Protein AF-A0AAU8FVS3-F1 (afdb_monomer_lite)

Sequence (166 aa):
MSARTSEPTTPQRTRTSARFAAASLLALAMMLPMCASANAAEVQQLIADAQVQTETIGDDLDRVHAQLPALHPVLRNDVLDAVESVQAATDEARSALDRATDGDEAADGRAAVALADAQVALDAASAQLRHVTDLAHDAGEGVAVALERLQAHIDVLRGETSRAGV

pLDDT: mean 84.64, std 19.15, range [33.22, 98.56]

Secondary structure (DSSP, 8-state):
----PPP-----------------HHHHHHHGGGTTSTTHHHHHHHHHHHHHHHHHHHHHHHHHHHHGGGS-HHHHHHHHHHHHHHHHHHHHHHHHHHHHHSHHHHHTTHHHHHHHHHHHHHHHHHHHHHHHHHHHHHTT-TTHHHHHHHHHHHHHHTTGGGSS--

Foldseek 3Di:
DDDDDDDPDDPDPPPPPPPPLQQALLNLLVCLLVCVDPCVVVSLVSLVVLLVLLVVLVVLLVVLVVQLVVDDPVLSVLSVVLSVLQNVLSVLCNVLSVLSPVPVSSNVSVSSVSSVVSLVSLVVSLVSLVVSLVVCVVVVHPSSVSSVVSSVSSCSNRSNVVVVPD

Structure (mmCIF, N/CA/C/O backbone):
data_AF-A0AAU8FVS3-F1
#
_entry.id   AF-A0AAU8FVS3-F1
#
loop_
_atom_site.group_PDB
_atom_site.id
_atom_site.type_symbol
_atom_site.label_atom_id
_atom_site.label_alt_id
_atom_site.label_comp_id
_atom_site.label_asym_id
_atom_site.label_entity_id
_atom_site.label_seq_id
_atom_site.pdbx_PDB_ins_code
_atom_site.Cartn_x
_atom_site.Cartn_y
_atom_site.Cartn_z
_atom_site.occupancy
_atom_site.B_iso_or_equiv
_atom_site.auth_seq_id
_atom_site.auth_comp_id
_atom_site.auth_asym_id
_atom_site.auth_atom_id
_atom_site.pdbx_PDB_model_num
ATOM 1 N N . MET A 1 1 ? 17.855 62.270 -22.533 1.00 43.47 1 MET A N 1
ATOM 2 C CA . MET A 1 1 ? 16.963 61.384 -23.312 1.00 43.47 1 MET A CA 1
ATOM 3 C C . MET A 1 1 ? 17.277 59.958 -22.895 1.00 43.47 1 MET A C 1
ATOM 5 O O . MET A 1 1 ? 18.396 59.517 -23.108 1.00 43.47 1 MET A O 1
ATOM 9 N N . SER A 1 2 ? 16.354 59.313 -22.183 1.00 40.66 2 SER A N 1
ATOM 10 C CA . SER A 1 2 ? 16.540 57.990 -21.576 1.00 40.66 2 SER A CA 1
ATOM 11 C C . SER A 1 2 ? 16.276 56.881 -22.593 1.00 40.66 2 SER A C 1
ATOM 13 O O . SER A 1 2 ? 15.211 56.871 -23.203 1.00 40.66 2 SER A O 1
ATOM 15 N N . ALA A 1 3 ? 17.196 55.928 -22.731 1.00 43.22 3 ALA A N 1
ATOM 16 C CA . ALA A 1 3 ? 16.927 54.650 -23.382 1.00 43.22 3 ALA A CA 1
ATOM 17 C C . ALA A 1 3 ? 16.712 53.596 -22.288 1.00 43.22 3 ALA A C 1
ATOM 19 O O . ALA A 1 3 ? 17.618 53.310 -21.510 1.00 43.22 3 ALA A O 1
ATOM 20 N N . ARG A 1 4 ? 15.482 53.079 -22.189 1.00 49.81 4 ARG A N 1
ATOM 21 C CA . ARG A 1 4 ? 15.137 51.921 -21.357 1.00 49.81 4 ARG A CA 1
ATOM 22 C C . ARG A 1 4 ? 15.557 50.665 -22.116 1.00 49.81 4 ARG A C 1
ATOM 24 O O . ARG A 1 4 ? 14.979 50.367 -23.156 1.00 49.81 4 ARG A O 1
ATOM 31 N N . THR A 1 5 ? 16.559 49.958 -21.617 1.00 54.09 5 THR A N 1
ATOM 32 C CA . THR A 1 5 ? 16.903 48.603 -22.058 1.00 54.09 5 THR A CA 1
ATOM 33 C C . THR A 1 5 ? 15.955 47.610 -21.391 1.00 54.09 5 THR A C 1
ATOM 35 O O . THR A 1 5 ? 15.851 47.574 -20.168 1.00 54.09 5 THR A O 1
ATOM 38 N N . SER A 1 6 ? 15.235 46.856 -22.217 1.00 48.81 6 SER A N 1
ATOM 39 C CA . SER A 1 6 ? 14.268 45.829 -21.834 1.00 48.81 6 SER A CA 1
ATOM 40 C C . SER A 1 6 ? 14.934 44.655 -21.111 1.00 48.81 6 SER A C 1
ATOM 42 O O . SER A 1 6 ? 15.926 44.112 -21.595 1.00 48.81 6 SER A O 1
ATOM 44 N N . GLU A 1 7 ? 14.360 44.237 -19.984 1.00 52.25 7 GLU A N 1
ATOM 45 C CA . GLU A 1 7 ? 14.660 42.952 -19.348 1.00 52.25 7 GLU A CA 1
ATOM 46 C C . GLU A 1 7 ? 14.096 41.797 -20.195 1.00 52.25 7 GLU A C 1
ATOM 48 O O . GLU A 1 7 ? 12.956 41.884 -20.664 1.00 52.25 7 GLU A O 1
ATOM 53 N N . PRO A 1 8 ? 14.836 40.693 -20.390 1.00 48.91 8 PRO A N 1
ATOM 54 C CA . PRO A 1 8 ? 14.258 39.469 -20.917 1.00 48.91 8 PRO A CA 1
ATOM 55 C C . PRO A 1 8 ? 13.472 38.766 -19.803 1.00 48.91 8 PRO A C 1
ATOM 57 O O . PRO A 1 8 ? 14.042 38.172 -18.891 1.00 48.91 8 PRO A O 1
ATOM 60 N N . THR A 1 9 ? 12.142 38.820 -19.878 1.00 48.94 9 THR A N 1
ATOM 61 C CA . THR A 1 9 ? 11.262 37.967 -19.073 1.00 48.94 9 THR A CA 1
ATOM 62 C C . THR A 1 9 ? 11.439 36.518 -19.526 1.00 48.94 9 THR A C 1
ATOM 64 O O . THR A 1 9 ? 10.894 36.096 -20.545 1.00 48.94 9 THR A O 1
ATOM 67 N N . THR A 1 10 ? 12.225 35.749 -18.775 1.00 53.62 10 THR A N 1
ATOM 68 C CA . THR A 1 10 ? 12.303 34.293 -18.912 1.00 53.62 10 THR A CA 1
ATOM 69 C C . THR A 1 10 ? 10.903 33.704 -18.712 1.00 53.62 10 THR A C 1
ATOM 71 O O . THR A 1 10 ? 10.282 33.984 -17.684 1.00 53.62 10 THR A O 1
ATOM 74 N N . PRO A 1 11 ? 10.374 32.891 -19.644 1.00 43.47 11 PRO A N 1
ATOM 75 C CA . PRO A 1 11 ? 9.084 32.255 -19.448 1.00 43.47 11 PRO A CA 1
ATOM 76 C C . PRO A 1 11 ? 9.187 31.276 -18.277 1.00 43.47 11 PRO A C 1
ATOM 78 O O . PRO A 1 11 ? 9.921 30.286 -18.314 1.00 43.47 11 PRO A O 1
ATOM 81 N N . GLN A 1 12 ? 8.446 31.585 -17.217 1.00 41.59 12 GLN A N 1
ATOM 82 C CA . GLN A 1 12 ? 8.228 30.715 -16.076 1.00 41.59 12 GLN A CA 1
ATOM 83 C C . GLN A 1 12 ? 7.520 29.459 -16.591 1.00 41.59 12 GLN A C 1
ATOM 85 O O . GLN A 1 12 ? 6.330 29.485 -16.897 1.00 41.59 12 GLN A O 1
ATOM 90 N N . ARG A 1 13 ? 8.276 28.364 -16.744 1.00 42.50 13 ARG A N 1
ATOM 91 C CA . ARG A 1 13 ? 7.730 27.023 -16.976 1.00 42.50 13 ARG A CA 1
ATOM 92 C C . ARG A 1 13 ? 6.821 26.706 -15.792 1.00 42.50 13 ARG A C 1
ATOM 94 O O . ARG A 1 13 ? 7.288 26.296 -14.730 1.00 42.50 13 ARG A O 1
ATOM 101 N N . THR A 1 14 ? 5.527 26.927 -15.967 1.00 40.47 14 THR A N 1
ATOM 102 C CA . THR A 1 14 ? 4.488 26.315 -15.154 1.00 40.47 14 THR A CA 1
ATOM 103 C C . THR A 1 14 ? 4.696 24.811 -15.265 1.00 40.47 14 THR A C 1
ATOM 105 O O . THR A 1 14 ? 4.423 24.199 -16.295 1.00 40.47 14 THR A O 1
ATOM 108 N N . ARG A 1 15 ? 5.276 24.212 -14.220 1.00 43.47 15 ARG A N 1
ATOM 109 C CA . ARG A 1 15 ? 5.211 22.768 -14.024 1.00 43.47 15 ARG A CA 1
ATOM 110 C C . ARG A 1 15 ? 3.739 22.469 -13.799 1.00 43.47 15 ARG A C 1
ATOM 112 O O . ARG A 1 15 ? 3.236 22.614 -12.690 1.00 43.47 15 ARG A O 1
ATOM 119 N N . THR A 1 16 ? 3.029 22.154 -14.874 1.00 38.75 16 THR A N 1
ATOM 120 C CA . THR A 1 16 ? 1.769 21.435 -14.778 1.00 38.75 16 THR A CA 1
ATOM 121 C C . THR A 1 16 ? 2.099 20.192 -13.971 1.00 38.75 16 THR A C 1
ATOM 123 O O . THR A 1 16 ? 2.835 19.336 -14.460 1.00 38.75 16 THR A O 1
ATOM 126 N N . SER A 1 17 ? 1.651 20.136 -12.716 1.00 40.09 17 SER A N 1
ATOM 127 C CA . SER A 1 17 ? 1.600 18.893 -11.958 1.00 40.09 17 SER A CA 1
ATOM 128 C C . SER A 1 17 ? 0.694 17.969 -12.754 1.00 40.09 17 SER A C 1
ATOM 130 O O . SER A 1 17 ? -0.531 18.021 -12.632 1.00 40.09 17 SER A O 1
ATOM 132 N N . ALA A 1 18 ? 1.294 17.220 -13.677 1.00 41.22 18 ALA A N 1
ATOM 133 C CA . ALA A 1 18 ? 0.633 16.132 -14.349 1.00 41.22 18 ALA A CA 1
ATOM 134 C C . ALA A 1 18 ? 0.204 15.203 -13.222 1.00 41.22 18 ALA A C 1
ATOM 136 O O . ALA A 1 18 ? 1.034 14.649 -12.505 1.00 41.22 18 ALA A O 1
ATOM 137 N N . ARG A 1 19 ? -1.107 15.131 -12.999 1.00 42.41 19 ARG A N 1
ATOM 138 C CA . ARG A 1 19 ? -1.711 14.038 -12.255 1.00 42.41 19 ARG A CA 1
ATOM 139 C C . ARG A 1 19 ? -1.423 12.800 -13.091 1.00 42.41 19 ARG A C 1
ATOM 141 O O . ARG A 1 19 ? -2.190 12.483 -13.996 1.00 42.41 19 ARG A O 1
ATOM 148 N N . PHE A 1 20 ? -0.253 12.208 -12.887 1.00 42.50 20 PHE A N 1
ATOM 149 C CA . PHE A 1 20 ? 0.050 10.909 -13.447 1.00 42.50 20 PHE A CA 1
ATOM 150 C C . PHE A 1 20 ? -1.009 9.964 -12.888 1.00 42.50 20 PHE A C 1
ATOM 152 O O . PHE A 1 20 ? -1.261 9.940 -11.682 1.00 42.50 20 PHE A O 1
ATOM 159 N N . ALA A 1 21 ? -1.715 9.274 -13.782 1.00 44.81 21 ALA A N 1
ATOM 160 C CA . ALA A 1 21 ? -2.526 8.142 -13.378 1.00 44.81 21 ALA A CA 1
ATOM 161 C C . ALA A 1 21 ? -1.578 7.195 -12.639 1.00 44.81 21 ALA A C 1
ATOM 163 O O . ALA A 1 21 ? -0.548 6.826 -13.203 1.00 44.81 21 ALA A O 1
ATOM 164 N N . ALA A 1 22 ? -1.872 6.885 -11.377 1.00 53.56 22 ALA A N 1
ATOM 165 C CA . ALA A 1 22 ? -1.046 5.972 -10.608 1.00 53.56 22 ALA A CA 1
ATOM 166 C C . ALA A 1 22 ? -0.989 4.641 -11.366 1.00 53.56 22 ALA A C 1
ATOM 168 O O . ALA A 1 22 ? -2.008 3.962 -11.521 1.00 53.56 22 ALA A O 1
ATOM 169 N N . ALA A 1 23 ? 0.174 4.320 -11.932 1.00 64.81 23 ALA A N 1
ATOM 170 C CA . ALA A 1 23 ? 0.388 3.019 -12.531 1.00 64.81 23 ALA A CA 1
ATOM 171 C C . ALA A 1 23 ? 0.444 2.020 -11.377 1.00 64.81 23 ALA A C 1
ATOM 173 O O . ALA A 1 23 ? 1.270 2.162 -10.479 1.00 64.81 23 ALA A O 1
ATOM 174 N N . SER A 1 24 ? -0.461 1.044 -11.380 1.00 83.50 24 SER A N 1
ATOM 175 C CA . SER A 1 24 ? -0.430 -0.030 -10.391 1.00 83.50 24 SER A CA 1
ATOM 176 C C . SER A 1 24 ? 0.887 -0.805 -10.475 1.00 83.50 24 SER A C 1
ATOM 178 O O . SER A 1 24 ? 1.543 -0.819 -11.525 1.00 83.50 24 SER A O 1
ATOM 180 N N . LEU A 1 25 ? 1.255 -1.521 -9.408 1.00 90.50 25 LEU A N 1
ATOM 181 C CA . LEU A 1 25 ? 2.425 -2.410 -9.440 1.00 90.50 25 LEU A CA 1
ATOM 182 C C . LEU A 1 25 ? 2.298 -3.459 -10.554 1.00 90.50 25 LEU A C 1
ATOM 184 O O . LEU A 1 25 ? 3.283 -3.800 -11.203 1.00 90.50 25 LEU A O 1
ATOM 188 N N . LEU A 1 26 ? 1.073 -3.898 -10.860 1.00 89.75 26 LEU A N 1
ATOM 189 C CA . LEU A 1 26 ? 0.809 -4.777 -11.999 1.00 89.75 26 LEU A CA 1
ATOM 190 C C . LEU A 1 26 ? 1.104 -4.107 -13.351 1.00 89.75 26 LEU A C 1
ATOM 192 O O . LEU A 1 26 ? 1.656 -4.745 -14.246 1.00 89.75 26 LEU A O 1
ATOM 196 N N . ALA A 1 27 ? 0.754 -2.831 -13.525 1.00 89.06 27 ALA A N 1
ATOM 197 C CA . ALA A 1 27 ? 1.092 -2.105 -14.748 1.00 89.06 27 ALA A CA 1
ATOM 198 C C . ALA A 1 27 ? 2.616 -1.982 -14.905 1.00 89.06 27 ALA A C 1
ATOM 200 O O . ALA A 1 27 ? 3.143 -2.254 -15.984 1.00 89.06 27 ALA A O 1
ATOM 201 N N . LEU A 1 28 ? 3.324 -1.672 -13.814 1.00 89.69 28 LEU A N 1
ATOM 202 C CA . LEU A 1 28 ? 4.787 -1.666 -13.775 1.00 89.69 28 LEU A CA 1
ATOM 203 C C . LEU A 1 28 ? 5.376 -3.034 -14.143 1.00 89.69 28 LEU A C 1
ATOM 205 O O . LEU A 1 28 ? 6.249 -3.101 -15.008 1.00 89.69 28 LEU A O 1
ATOM 209 N N . ALA A 1 29 ? 4.856 -4.122 -13.568 1.00 91.50 29 ALA A N 1
ATOM 210 C CA . ALA A 1 29 ? 5.281 -5.489 -13.871 1.00 91.50 29 ALA A CA 1
ATOM 211 C C . ALA A 1 29 ? 5.178 -5.818 -15.371 1.00 91.50 29 ALA A C 1
ATOM 213 O O . ALA A 1 29 ? 6.073 -6.439 -15.938 1.00 91.50 29 ALA A O 1
ATOM 214 N N . MET A 1 30 ? 4.114 -5.358 -16.033 1.00 89.81 30 MET A N 1
ATOM 215 C CA . MET A 1 30 ? 3.896 -5.583 -17.467 1.00 89.81 30 MET A CA 1
ATOM 216 C C . MET A 1 30 ? 4.788 -4.698 -18.351 1.00 89.81 30 MET A C 1
ATOM 218 O O . MET A 1 30 ? 5.126 -5.085 -19.469 1.00 89.81 30 MET A O 1
ATOM 222 N N . MET A 1 31 ? 5.167 -3.510 -17.872 1.00 89.25 31 MET A N 1
ATOM 223 C CA . MET A 1 31 ? 6.008 -2.560 -18.608 1.00 89.25 31 MET A CA 1
ATOM 224 C C . MET A 1 31 ? 7.506 -2.850 -18.468 1.00 89.25 31 MET A C 1
ATOM 226 O O . MET A 1 31 ? 8.260 -2.576 -19.401 1.00 89.25 31 MET A O 1
ATOM 230 N N . LEU A 1 32 ? 7.934 -3.425 -17.343 1.00 86.25 32 LEU A N 1
ATOM 231 C CA . LEU A 1 32 ? 9.338 -3.697 -17.015 1.00 86.25 32 LEU A CA 1
ATOM 232 C C . LEU A 1 32 ? 10.112 -4.470 -18.093 1.00 86.25 32 LEU A C 1
ATOM 234 O O . LEU A 1 32 ? 11.181 -4.002 -18.484 1.00 86.25 32 LEU A O 1
ATOM 238 N N . PRO A 1 33 ? 9.589 -5.568 -18.672 1.00 80.88 33 PRO A N 1
ATOM 239 C CA . PRO A 1 33 ? 10.282 -6.274 -19.753 1.00 80.88 33 PRO A CA 1
ATOM 240 C C . PRO A 1 33 ? 10.495 -5.418 -21.014 1.00 80.88 33 PRO A C 1
ATOM 242 O O . PRO A 1 33 ? 11.353 -5.719 -21.841 1.00 80.88 33 PRO A O 1
ATOM 245 N N . MET A 1 34 ? 9.723 -4.337 -21.179 1.00 73.44 34 MET A N 1
ATOM 246 C CA . MET A 1 34 ? 9.812 -3.404 -22.307 1.00 73.44 34 MET A CA 1
ATOM 247 C C . MET A 1 34 ? 10.717 -2.191 -22.023 1.00 73.44 34 MET A C 1
ATOM 249 O O . MET A 1 34 ? 10.934 -1.373 -22.925 1.00 73.44 34 MET A O 1
ATOM 253 N N . CYS A 1 35 ? 11.291 -2.078 -20.815 1.00 70.94 35 CYS A N 1
ATOM 254 C CA . CYS A 1 35 ? 12.174 -0.974 -20.408 1.00 70.94 35 CYS A CA 1
ATOM 255 C C . CYS A 1 35 ? 13.441 -0.827 -21.250 1.00 70.94 35 CYS A C 1
ATOM 257 O O . CYS A 1 35 ? 14.035 0.244 -21.249 1.00 70.94 35 CYS A O 1
ATOM 259 N N . ALA A 1 36 ? 13.853 -1.844 -22.009 1.00 61.75 36 ALA A N 1
ATOM 260 C CA . ALA A 1 36 ? 14.986 -1.730 -22.929 1.00 61.75 36 ALA A CA 1
ATOM 261 C C . ALA A 1 36 ? 14.719 -0.789 -24.134 1.00 61.75 36 ALA A C 1
ATOM 263 O O . ALA A 1 36 ? 15.588 -0.617 -24.988 1.00 61.75 36 ALA A O 1
ATOM 264 N N . SER A 1 37 ? 13.520 -0.198 -24.233 1.00 63.56 37 SER A N 1
ATOM 265 C CA . SER A 1 37 ? 13.063 0.649 -25.344 1.00 63.56 37 SER A CA 1
ATOM 266 C C . SER A 1 37 ? 12.794 2.108 -24.921 1.00 63.56 37 SER A C 1
ATOM 268 O O . SER A 1 37 ? 13.165 2.535 -23.830 1.00 63.56 37 SER A O 1
ATOM 270 N N . ALA A 1 38 ? 12.151 2.902 -25.787 1.00 61.84 38 ALA A N 1
ATOM 271 C CA . ALA A 1 38 ? 11.930 4.347 -25.623 1.00 61.84 38 ALA A CA 1
ATOM 272 C C . ALA A 1 38 ? 11.217 4.778 -24.317 1.00 61.84 38 ALA A C 1
ATOM 274 O O . ALA A 1 38 ? 11.254 5.959 -23.978 1.00 61.84 38 ALA A O 1
ATOM 275 N N . ASN A 1 39 ? 10.624 3.840 -23.572 1.00 73.19 39 ASN A N 1
ATOM 276 C CA . ASN A 1 39 ? 9.807 4.106 -22.383 1.00 73.19 39 ASN A CA 1
ATOM 277 C C . ASN A 1 39 ? 10.577 3.963 -21.053 1.00 73.19 39 ASN A C 1
ATOM 279 O O . ASN A 1 39 ? 9.981 4.088 -19.987 1.00 73.19 39 ASN A O 1
ATOM 283 N N . ALA A 1 40 ? 11.892 3.710 -21.085 1.00 82.44 40 ALA A N 1
ATOM 284 C CA . ALA A 1 40 ? 12.705 3.480 -19.882 1.00 82.44 40 ALA A CA 1
ATOM 285 C C . ALA A 1 40 ? 12.580 4.602 -18.832 1.00 82.44 40 ALA A C 1
ATOM 287 O O . ALA A 1 40 ? 12.427 4.337 -17.642 1.00 82.44 40 ALA A O 1
ATOM 288 N N . ALA A 1 41 ? 12.614 5.861 -19.280 1.00 85.69 41 ALA A N 1
ATOM 289 C CA . ALA A 1 41 ? 12.516 7.022 -18.397 1.00 85.69 41 ALA A CA 1
ATOM 290 C C . ALA A 1 41 ? 11.127 7.153 -17.749 1.00 85.69 41 ALA A C 1
ATOM 292 O O . ALA A 1 41 ? 11.023 7.562 -16.596 1.00 85.69 41 ALA A O 1
ATOM 293 N N . GLU A 1 42 ? 10.066 6.784 -18.470 1.00 86.75 42 GLU A N 1
ATOM 294 C CA . GLU A 1 42 ? 8.700 6.802 -17.941 1.00 86.75 42 GLU A CA 1
ATOM 295 C C . GLU A 1 42 ? 8.519 5.722 -16.873 1.00 86.75 42 GLU A C 1
ATOM 297 O O . GLU A 1 42 ? 7.980 6.004 -15.807 1.00 86.75 42 GLU A O 1
ATOM 302 N N . VAL A 1 43 ? 9.031 4.509 -17.108 1.00 88.31 43 VAL A N 1
ATOM 303 C CA . VAL A 1 43 ? 8.959 3.429 -16.113 1.00 88.31 43 VAL A CA 1
ATOM 304 C C . VAL A 1 43 ? 9.758 3.771 -14.858 1.00 88.31 43 VAL A C 1
ATOM 306 O O . VAL A 1 43 ? 9.264 3.558 -13.756 1.00 88.31 43 VAL A O 1
ATOM 309 N N . GLN A 1 44 ? 10.947 4.365 -14.995 1.00 89.38 44 GLN A N 1
ATOM 310 C CA . GLN A 1 44 ? 11.723 4.824 -13.837 1.00 89.38 44 GLN A CA 1
ATOM 311 C C . GLN A 1 44 ? 10.979 5.888 -13.021 1.00 89.38 44 GLN A C 1
ATOM 313 O O . GLN A 1 44 ? 11.010 5.838 -11.794 1.00 89.38 44 GLN A O 1
ATOM 318 N N . GLN A 1 45 ? 10.279 6.818 -13.679 1.00 89.69 45 GLN A N 1
ATOM 319 C CA . GLN A 1 45 ? 9.462 7.805 -12.973 1.00 89.69 45 GLN A CA 1
ATOM 320 C C . GLN A 1 45 ? 8.304 7.141 -12.220 1.00 89.69 45 GLN A C 1
ATOM 322 O O . GLN A 1 45 ? 8.070 7.470 -11.063 1.00 89.69 45 GLN A O 1
ATOM 327 N N . LEU A 1 46 ? 7.615 6.180 -12.841 1.00 90.75 46 LEU A N 1
ATOM 328 C CA . LEU A 1 46 ? 6.526 5.446 -12.193 1.00 90.75 46 LEU A CA 1
ATOM 329 C C . LEU A 1 46 ? 7.014 4.619 -10.991 1.00 90.75 46 LEU A C 1
ATOM 331 O O . LEU A 1 46 ? 6.324 4.562 -9.977 1.00 90.75 46 LEU A O 1
ATOM 335 N N . ILE A 1 47 ? 8.205 4.014 -11.078 1.00 92.81 47 ILE A N 1
ATOM 336 C CA . ILE A 1 47 ? 8.839 3.320 -9.944 1.00 92.81 47 ILE A CA 1
ATOM 337 C C . ILE A 1 47 ? 9.125 4.310 -8.809 1.00 92.81 47 ILE A C 1
ATOM 339 O O . ILE A 1 47 ? 8.780 4.031 -7.663 1.00 92.81 47 ILE A O 1
ATOM 343 N N . ALA A 1 48 ? 9.701 5.476 -9.118 1.00 92.62 48 ALA A N 1
ATOM 344 C CA . ALA A 1 48 ? 9.993 6.501 -8.117 1.00 92.62 48 ALA A CA 1
ATOM 345 C C . ALA A 1 48 ? 8.715 7.030 -7.439 1.00 92.62 48 ALA A C 1
ATOM 347 O O . ALA A 1 48 ? 8.674 7.181 -6.218 1.00 92.62 48 ALA A O 1
ATOM 348 N N . ASP A 1 49 ? 7.651 7.262 -8.211 1.00 91.94 49 ASP A N 1
ATOM 349 C CA . ASP A 1 49 ? 6.355 7.689 -7.678 1.00 91.94 49 ASP A CA 1
ATOM 350 C C . ASP A 1 49 ? 5.755 6.612 -6.754 1.00 91.94 49 ASP A C 1
ATOM 352 O O . ASP A 1 49 ? 5.253 6.925 -5.672 1.00 91.94 49 ASP A O 1
ATOM 356 N N . ALA A 1 50 ? 5.856 5.333 -7.134 1.00 93.81 50 ALA A N 1
ATOM 357 C CA . ALA A 1 50 ? 5.418 4.218 -6.299 1.00 93.81 50 ALA A CA 1
ATOM 358 C C . ALA A 1 50 ? 6.244 4.100 -5.004 1.00 93.81 50 ALA A C 1
ATOM 360 O O . ALA A 1 50 ? 5.671 3.858 -3.943 1.00 93.81 50 ALA A O 1
ATOM 361 N N . GLN A 1 51 ? 7.560 4.334 -5.048 1.00 95.62 51 GLN A N 1
ATOM 362 C CA . GLN A 1 51 ? 8.411 4.352 -3.851 1.00 95.62 51 GLN A CA 1
ATOM 363 C C . GLN A 1 51 ? 7.964 5.442 -2.865 1.00 95.62 51 GLN A C 1
ATOM 365 O O . GLN A 1 51 ? 7.707 5.135 -1.699 1.00 95.62 51 GLN A O 1
ATOM 370 N N . VAL A 1 52 ? 7.746 6.675 -3.335 1.00 95.00 52 VAL A N 1
ATOM 371 C CA . VAL A 1 52 ? 7.203 7.774 -2.508 1.00 95.00 52 VAL A CA 1
ATOM 372 C C . VAL A 1 52 ? 5.840 7.405 -1.908 1.00 95.00 52 VAL A C 1
ATOM 374 O O . VAL A 1 52 ? 5.541 7.717 -0.750 1.00 95.00 52 VAL A O 1
ATOM 377 N N . GLN A 1 53 ? 5.004 6.702 -2.671 1.00 95.12 53 GLN A N 1
ATOM 378 C CA . GLN A 1 53 ? 3.713 6.234 -2.181 1.00 95.12 53 GLN A CA 1
ATOM 379 C C . GLN A 1 53 ? 3.866 5.195 -1.054 1.00 95.12 53 GLN A C 1
ATOM 381 O O . GLN A 1 53 ? 3.137 5.274 -0.066 1.00 95.12 53 GLN A O 1
ATOM 386 N N . THR A 1 54 ? 4.829 4.266 -1.141 1.00 95.94 54 THR A N 1
ATOM 387 C CA . THR A 1 54 ? 5.108 3.307 -0.049 1.00 95.94 54 THR A CA 1
ATOM 388 C C . THR A 1 54 ? 5.630 3.977 1.224 1.00 95.94 54 THR A C 1
ATOM 390 O O . THR A 1 54 ? 5.334 3.508 2.321 1.00 95.94 54 THR A O 1
ATOM 393 N N . GLU A 1 55 ? 6.374 5.081 1.111 1.00 95.88 55 GLU A N 1
ATOM 394 C CA . GLU A 1 55 ? 6.798 5.886 2.268 1.00 95.88 55 GLU A CA 1
ATOM 395 C C . GLU A 1 55 ? 5.596 6.566 2.930 1.00 95.88 55 GLU A C 1
ATOM 397 O O . GLU A 1 55 ? 5.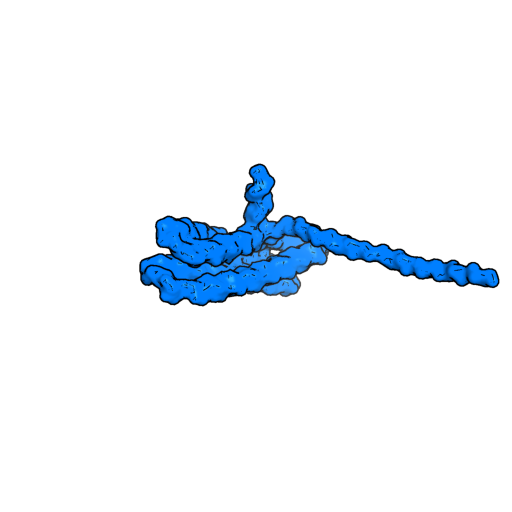419 6.488 4.143 1.00 95.88 55 GLU A O 1
ATOM 402 N N . THR A 1 56 ? 4.709 7.146 2.117 1.00 95.94 56 THR A N 1
ATOM 403 C CA . THR A 1 56 ? 3.477 7.790 2.596 1.00 95.94 56 THR A CA 1
ATOM 404 C C . THR A 1 56 ? 2.564 6.803 3.334 1.00 95.94 56 THR A C 1
ATOM 406 O O . THR A 1 56 ? 1.951 7.156 4.341 1.00 95.94 56 THR A O 1
ATOM 409 N N . ILE A 1 57 ? 2.480 5.556 2.857 1.00 97.25 57 ILE A N 1
ATOM 410 C CA . ILE A 1 57 ? 1.755 4.477 3.544 1.00 97.25 57 ILE A CA 1
ATOM 411 C C . ILE A 1 57 ? 2.412 4.158 4.896 1.00 97.25 57 ILE A C 1
ATOM 413 O O . ILE A 1 57 ? 1.700 4.011 5.886 1.00 97.25 57 ILE A O 1
ATOM 417 N N . GLY A 1 58 ? 3.748 4.119 4.965 1.00 96.94 58 GLY A N 1
ATOM 418 C CA . GLY A 1 58 ? 4.496 3.958 6.219 1.00 96.94 58 GLY A CA 1
ATOM 419 C C . GLY A 1 58 ? 4.140 5.016 7.269 1.00 96.94 58 GLY A C 1
ATOM 420 O O . GLY A 1 58 ? 3.788 4.675 8.397 1.00 96.94 58 GLY A O 1
ATOM 421 N N . ASP A 1 59 ? 4.118 6.290 6.874 1.00 96.94 59 ASP A N 1
ATOM 422 C CA . ASP A 1 59 ? 3.733 7.395 7.764 1.00 96.94 59 ASP A CA 1
ATOM 423 C C . ASP A 1 59 ? 2.296 7.262 8.298 1.00 96.94 59 ASP A C 1
ATOM 425 O O . ASP A 1 59 ? 1.987 7.700 9.411 1.00 96.94 59 ASP A O 1
ATOM 429 N N . ASP A 1 60 ? 1.383 6.711 7.497 1.00 97.56 60 ASP A N 1
ATOM 430 C CA . ASP A 1 60 ? -0.003 6.497 7.906 1.00 97.56 60 ASP A CA 1
ATOM 431 C C . ASP A 1 60 ? -0.146 5.279 8.831 1.00 97.56 60 ASP A C 1
ATOM 433 O O . ASP A 1 60 ? -0.916 5.341 9.793 1.00 97.56 60 ASP A O 1
ATOM 437 N N . LEU A 1 61 ? 0.641 4.219 8.614 1.00 97.94 61 LEU A N 1
ATOM 438 C CA . LEU A 1 61 ? 0.727 3.072 9.524 1.00 97.94 61 LEU A CA 1
ATOM 439 C C . LEU A 1 61 ? 1.187 3.501 10.923 1.00 97.94 61 LEU A C 1
ATOM 441 O O . LEU A 1 61 ? 0.581 3.085 11.914 1.00 97.94 61 LEU A O 1
ATOM 445 N N . ASP A 1 62 ? 2.188 4.379 11.021 1.00 96.44 62 ASP A N 1
ATOM 446 C CA . ASP A 1 62 ? 2.662 4.922 12.302 1.00 96.44 62 ASP A CA 1
ATOM 447 C C . ASP A 1 62 ? 1.564 5.709 13.038 1.00 96.44 62 ASP A C 1
ATOM 449 O O . ASP A 1 62 ? 1.410 5.618 14.262 1.00 96.44 62 ASP A O 1
ATOM 453 N N . ARG A 1 63 ? 0.744 6.464 12.295 1.00 95.00 63 ARG A N 1
ATOM 454 C CA . ARG A 1 63 ? -0.386 7.217 12.867 1.00 95.00 63 ARG A CA 1
ATOM 455 C C . ARG A 1 63 ? -1.475 6.299 13.401 1.00 95.00 63 ARG A C 1
ATOM 457 O O . ARG A 1 63 ? -2.018 6.587 14.467 1.00 95.00 63 ARG A O 1
ATOM 464 N N . VAL A 1 64 ? -1.800 5.223 12.684 1.00 96.31 64 VAL A N 1
ATOM 465 C CA . VAL A 1 64 ? -2.779 4.229 13.148 1.00 96.31 64 VAL A CA 1
ATOM 466 C C . VAL A 1 64 ? -2.252 3.514 14.393 1.00 96.31 64 VAL A C 1
ATOM 468 O O . VAL A 1 64 ? -2.965 3.427 15.394 1.00 96.31 64 VAL A O 1
ATOM 471 N N . HIS A 1 65 ? -0.980 3.100 14.395 1.00 96.19 65 HIS A N 1
ATOM 472 C CA . HIS A 1 65 ? -0.336 2.478 15.556 1.00 96.19 65 HIS A CA 1
ATOM 473 C C . HIS A 1 65 ? -0.411 3.348 16.814 1.00 96.19 65 HIS A C 1
ATOM 475 O O . HIS A 1 65 ? -0.698 2.844 17.902 1.00 96.19 65 HIS A O 1
ATOM 481 N N . ALA A 1 66 ? -0.224 4.664 16.677 1.00 95.69 66 ALA A N 1
ATOM 482 C CA . ALA A 1 66 ? -0.337 5.601 17.793 1.00 95.69 66 ALA A CA 1
ATOM 483 C C . ALA A 1 66 ? -1.750 5.655 18.416 1.00 95.69 66 ALA A C 1
ATOM 485 O O . ALA A 1 66 ? -1.896 6.070 19.567 1.00 95.69 66 ALA A O 1
ATOM 486 N N . GLN A 1 67 ? -2.786 5.232 17.685 1.00 94.81 67 GLN A N 1
ATOM 487 C CA . GLN A 1 67 ? -4.183 5.245 18.131 1.00 94.81 67 GLN A CA 1
ATOM 488 C C . GLN A 1 67 ? -4.648 3.903 18.717 1.00 94.81 67 GLN A C 1
ATOM 490 O O . GLN A 1 67 ? -5.589 3.888 19.513 1.00 94.81 67 GLN A O 1
ATOM 495 N N . LEU A 1 68 ? -3.959 2.792 18.417 1.00 94.12 68 LEU A N 1
ATOM 496 C CA . LEU A 1 68 ? -4.291 1.451 18.924 1.00 94.12 68 LEU A CA 1
ATOM 497 C C . LEU A 1 68 ? -4.508 1.380 20.450 1.00 94.12 68 LEU A C 1
ATOM 499 O O . LEU A 1 68 ? -5.462 0.722 20.878 1.00 94.12 68 LEU A O 1
ATOM 503 N N . PRO A 1 69 ? -3.701 2.042 21.312 1.00 94.44 69 PRO A N 1
ATOM 504 C CA . PRO A 1 69 ? -3.881 1.947 22.760 1.00 94.44 69 PRO A CA 1
ATOM 505 C C . PRO A 1 69 ? -5.220 2.494 23.269 1.00 94.44 69 PRO A C 1
ATOM 507 O O . PRO A 1 69 ? -5.647 2.095 24.356 1.00 94.44 69 PRO A O 1
ATOM 510 N N . ALA A 1 70 ? -5.870 3.384 22.511 1.00 91.12 70 ALA A N 1
ATOM 511 C CA . ALA A 1 70 ? -7.151 3.990 22.868 1.00 91.12 70 ALA A CA 1
ATOM 512 C C . ALA A 1 70 ? -8.361 3.117 22.493 1.00 91.12 70 ALA A C 1
ATOM 514 O O . ALA A 1 70 ? -9.446 3.341 23.022 1.00 91.12 70 ALA A O 1
ATOM 515 N N . LEU A 1 71 ? -8.172 2.111 21.632 1.00 93.06 71 LEU A N 1
ATOM 516 C CA . LEU A 1 71 ? -9.253 1.264 21.127 1.00 93.06 71 LEU A CA 1
ATOM 517 C C . LEU A 1 71 ? -9.709 0.218 22.137 1.00 93.06 71 LEU A C 1
ATOM 519 O O . LEU A 1 71 ? -8.907 -0.310 22.924 1.00 93.06 71 LEU A O 1
ATOM 523 N N . HIS A 1 72 ? -10.983 -0.163 22.037 1.00 91.94 72 HIS A N 1
ATOM 524 C CA . HIS A 1 72 ? -11.504 -1.342 22.719 1.00 91.94 72 HIS A CA 1
ATOM 525 C C . HIS A 1 72 ? -10.678 -2.601 22.356 1.00 91.94 72 HIS A C 1
ATOM 527 O O . HIS A 1 72 ? -10.353 -2.784 21.183 1.00 91.94 72 HIS A O 1
ATOM 533 N N . PRO A 1 73 ? -10.345 -3.503 23.307 1.00 90.31 73 PRO A N 1
ATOM 534 C CA . PRO A 1 73 ? -9.404 -4.607 23.066 1.00 90.31 73 PRO A CA 1
ATOM 535 C C . PRO A 1 73 ? -9.767 -5.542 21.910 1.00 90.31 73 PRO A C 1
ATOM 537 O O . PRO A 1 73 ? -8.874 -6.046 21.242 1.00 90.31 73 PRO A O 1
ATOM 540 N N . VAL A 1 74 ? -11.063 -5.769 21.678 1.00 86.81 74 VAL A N 1
ATOM 541 C CA . VAL A 1 74 ? -11.535 -6.620 20.572 1.00 86.81 74 VAL A CA 1
ATOM 542 C C . VAL A 1 74 ? -11.194 -5.978 19.226 1.00 86.81 74 VAL A C 1
ATOM 544 O O . VAL A 1 74 ? -10.454 -6.569 18.453 1.00 86.81 74 VAL A O 1
ATOM 547 N N . LEU A 1 75 ? -11.623 -4.730 19.003 1.00 93.81 75 LEU A N 1
ATOM 548 C CA . LEU A 1 75 ? -11.332 -3.997 17.768 1.00 93.81 75 LEU A CA 1
ATOM 549 C C . LEU A 1 75 ? -9.832 -3.729 17.598 1.00 93.81 75 LEU A C 1
ATOM 551 O O . LEU A 1 75 ? -9.322 -3.721 16.486 1.00 93.81 75 LEU A O 1
ATOM 555 N N . ARG A 1 76 ? -9.108 -3.517 18.700 1.00 95.94 76 ARG A N 1
ATOM 556 C CA . ARG A 1 76 ? -7.662 -3.291 18.675 1.00 95.94 76 ARG A CA 1
ATOM 557 C C . ARG A 1 76 ? -6.909 -4.430 17.995 1.00 95.94 76 ARG A C 1
ATOM 559 O O . ARG A 1 76 ? -5.993 -4.139 17.237 1.00 95.94 76 ARG A O 1
ATOM 566 N N . ASN A 1 77 ? -7.265 -5.680 18.289 1.00 95.12 77 ASN A N 1
ATOM 567 C CA . ASN A 1 77 ? -6.605 -6.836 17.685 1.00 95.12 77 ASN A CA 1
ATOM 568 C C . ASN A 1 77 ? -6.915 -6.912 16.188 1.00 95.12 77 ASN A C 1
ATOM 570 O O . ASN A 1 77 ? -5.991 -7.032 15.397 1.00 95.12 77 ASN A O 1
ATOM 574 N N . ASP A 1 78 ? -8.181 -6.730 15.802 1.00 96.31 78 ASP A N 1
ATOM 575 C CA . ASP A 1 78 ? -8.579 -6.752 14.389 1.00 96.31 78 ASP A CA 1
AT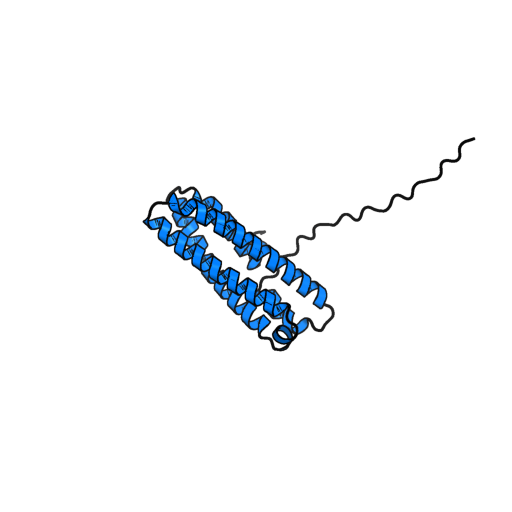OM 576 C C . ASP A 1 78 ? -7.863 -5.649 13.586 1.00 96.31 78 ASP A C 1
ATOM 578 O O . ASP A 1 78 ? -7.338 -5.891 12.499 1.00 96.31 78 ASP A O 1
ATOM 582 N N . VAL A 1 79 ? -7.789 -4.431 14.139 1.00 97.25 79 VAL A N 1
ATOM 583 C CA . VAL A 1 79 ? -7.072 -3.311 13.511 1.00 97.25 79 VAL A CA 1
ATOM 584 C C . VAL A 1 79 ? -5.568 -3.581 13.450 1.00 97.25 79 VAL A C 1
ATOM 586 O O . VAL A 1 79 ? -4.955 -3.272 12.432 1.00 97.25 79 VAL A O 1
ATOM 589 N N . LEU A 1 80 ? -4.971 -4.151 14.501 1.00 97.44 80 LEU A N 1
ATOM 590 C CA . LEU A 1 80 ? -3.551 -4.507 14.507 1.00 97.44 80 LEU A CA 1
ATOM 591 C C . LEU A 1 80 ? -3.233 -5.527 13.407 1.00 97.44 80 LEU A C 1
ATOM 593 O O . LEU A 1 80 ? -2.331 -5.275 12.616 1.00 97.44 80 LEU A O 1
ATOM 597 N N . ASP A 1 81 ? -4.009 -6.606 13.299 1.00 97.00 81 ASP A N 1
ATOM 598 C CA . ASP A 1 81 ? -3.805 -7.649 12.287 1.00 97.00 81 ASP A CA 1
ATOM 599 C C . ASP A 1 81 ? -3.889 -7.073 10.860 1.00 97.00 81 ASP A C 1
ATOM 601 O O . ASP A 1 81 ? -3.040 -7.351 10.008 1.00 97.00 81 ASP A O 1
ATOM 605 N N . ALA A 1 82 ? -4.877 -6.211 10.595 1.00 97.94 82 ALA A N 1
ATOM 606 C CA . ALA A 1 82 ? -5.021 -5.559 9.293 1.00 97.94 82 ALA A CA 1
ATOM 607 C C . ALA A 1 82 ? -3.847 -4.613 8.982 1.00 97.94 82 ALA A C 1
ATOM 609 O O . ALA A 1 82 ? -3.345 -4.584 7.857 1.00 97.94 82 ALA A O 1
ATOM 610 N N . VAL A 1 83 ? -3.388 -3.848 9.973 1.00 97.94 83 VAL A N 1
ATOM 611 C CA . VAL A 1 83 ? -2.251 -2.924 9.847 1.00 97.94 83 VAL A CA 1
ATOM 612 C C . VAL A 1 83 ? -0.943 -3.685 9.621 1.00 97.94 83 VAL A C 1
ATOM 614 O O . VAL A 1 83 ? -0.172 -3.303 8.742 1.00 97.94 83 VAL A O 1
ATOM 617 N N . GLU A 1 84 ? -0.713 -4.788 10.336 1.00 98.00 84 GLU A N 1
ATOM 618 C CA . GLU A 1 84 ? 0.433 -5.676 10.111 1.00 98.00 84 GLU A CA 1
ATOM 619 C C . GLU A 1 84 ? 0.393 -6.291 8.704 1.00 98.00 84 GLU A C 1
ATOM 621 O O . GLU A 1 84 ? 1.416 -6.335 8.016 1.00 98.00 84 GLU A O 1
ATOM 626 N N . SER A 1 85 ? -0.792 -6.687 8.220 1.00 98.25 85 SER A N 1
ATOM 627 C CA . SER A 1 85 ? -0.958 -7.179 6.847 1.00 98.25 85 SER A CA 1
ATOM 628 C C . SER A 1 85 ? -0.630 -6.109 5.801 1.00 98.25 85 SER A C 1
ATOM 630 O O . SER A 1 85 ? 0.002 -6.420 4.789 1.00 98.25 85 SER A O 1
ATOM 632 N N . VAL A 1 86 ? -1.045 -4.857 6.015 1.00 98.50 86 VAL A N 1
ATOM 633 C CA . VAL A 1 86 ? -0.705 -3.734 5.125 1.00 98.50 86 VAL A CA 1
ATOM 634 C C . VAL A 1 86 ? 0.791 -3.453 5.152 1.00 98.50 86 VAL A C 1
ATOM 636 O O . VAL A 1 86 ? 1.387 -3.231 4.096 1.00 98.50 86 VAL A O 1
ATOM 639 N N . GLN A 1 87 ? 1.405 -3.472 6.333 1.00 98.56 87 GLN A N 1
ATOM 640 C CA . GLN A 1 87 ? 2.837 -3.249 6.483 1.00 98.56 87 GLN A CA 1
ATOM 641 C C . GLN A 1 87 ? 3.638 -4.300 5.711 1.00 98.56 87 GLN A C 1
ATOM 643 O O . GLN A 1 87 ? 4.482 -3.936 4.894 1.00 98.56 87 GLN A O 1
ATOM 648 N N . ALA A 1 88 ? 3.308 -5.584 5.877 1.00 98.44 88 ALA A N 1
ATOM 649 C CA . ALA A 1 88 ? 3.963 -6.669 5.152 1.00 98.44 88 ALA A CA 1
ATOM 650 C C . ALA A 1 88 ? 3.828 -6.519 3.626 1.0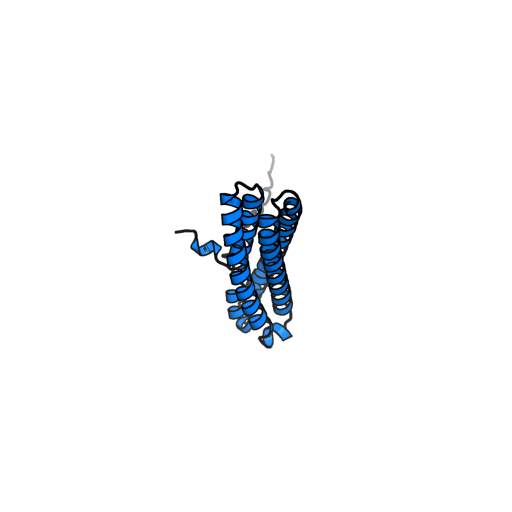0 98.44 88 ALA A C 1
ATOM 652 O O . ALA A 1 88 ? 4.823 -6.608 2.907 1.00 98.44 88 ALA A O 1
ATOM 653 N N . ALA A 1 89 ? 2.622 -6.221 3.130 1.00 98.38 89 ALA A N 1
ATOM 654 C CA . ALA A 1 89 ? 2.387 -6.010 1.701 1.00 98.38 89 ALA A CA 1
ATOM 655 C C . ALA A 1 89 ? 3.132 -4.776 1.152 1.00 98.38 89 ALA A C 1
ATOM 657 O O . ALA A 1 89 ? 3.624 -4.783 0.023 1.00 98.38 89 ALA A O 1
ATOM 658 N N . THR A 1 90 ? 3.245 -3.713 1.952 1.00 98.06 90 THR A N 1
ATOM 659 C CA . THR A 1 90 ? 3.965 -2.487 1.574 1.00 98.06 90 THR A CA 1
ATOM 660 C C . THR A 1 90 ? 5.475 -2.710 1.549 1.00 98.06 90 THR A C 1
ATOM 662 O O . THR A 1 90 ? 6.157 -2.208 0.656 1.00 98.06 90 THR A O 1
ATOM 665 N N . ASP A 1 91 ? 6.008 -3.491 2.487 1.00 98.44 91 ASP A N 1
ATOM 666 C CA . ASP A 1 91 ? 7.421 -3.872 2.507 1.00 98.44 91 ASP A CA 1
ATOM 667 C C . ASP A 1 91 ? 7.773 -4.792 1.326 1.00 98.44 91 ASP A C 1
ATOM 669 O O . ASP A 1 91 ? 8.830 -4.631 0.707 1.00 98.44 91 ASP A O 1
ATOM 673 N N . GLU A 1 92 ? 6.866 -5.696 0.945 1.00 98.25 92 GLU A N 1
ATOM 674 C CA . GLU A 1 92 ? 7.003 -6.510 -0.265 1.00 98.25 92 GLU A CA 1
ATOM 675 C C . GLU A 1 92 ? 6.990 -5.647 -1.534 1.00 98.25 92 GLU A C 1
ATOM 677 O O . GLU A 1 92 ? 7.868 -5.798 -2.388 1.00 98.25 92 GLU A O 1
ATOM 682 N N . ALA A 1 93 ? 6.076 -4.674 -1.622 1.00 97.94 93 ALA A N 1
ATOM 683 C CA . ALA A 1 93 ? 6.047 -3.698 -2.709 1.00 97.94 93 ALA A CA 1
ATOM 684 C C . ALA A 1 93 ? 7.346 -2.888 -2.795 1.00 97.94 93 ALA A C 1
ATOM 686 O O . ALA A 1 93 ? 7.910 -2.759 -3.881 1.00 97.94 93 ALA A O 1
ATOM 687 N N . ARG A 1 94 ? 7.866 -2.390 -1.665 1.00 97.69 94 ARG A N 1
ATOM 688 C CA . ARG A 1 94 ? 9.140 -1.657 -1.623 1.00 97.69 94 ARG A CA 1
ATOM 689 C C . ARG A 1 94 ? 10.293 -2.528 -2.122 1.00 97.69 94 ARG A C 1
ATOM 691 O O . ARG A 1 94 ? 11.039 -2.104 -2.999 1.00 97.69 94 ARG A O 1
ATOM 698 N N . SER A 1 95 ? 10.384 -3.773 -1.650 1.00 97.94 95 SER A N 1
ATOM 699 C CA . SER A 1 95 ? 11.412 -4.712 -2.110 1.00 97.94 95 SER A CA 1
ATOM 700 C C . SER A 1 95 ? 11.296 -5.020 -3.608 1.00 97.94 95 SER A C 1
ATOM 702 O O . SER A 1 95 ? 12.311 -5.113 -4.299 1.00 97.94 95 SER A O 1
ATOM 704 N N . ALA A 1 96 ? 10.077 -5.166 -4.128 1.00 97.25 96 ALA A N 1
ATOM 705 C CA . ALA A 1 96 ? 9.835 -5.393 -5.547 1.00 97.25 96 ALA A CA 1
ATOM 706 C C . ALA A 1 96 ? 10.216 -4.177 -6.410 1.00 97.25 96 ALA A C 1
ATOM 708 O O . ALA A 1 96 ? 10.816 -4.346 -7.472 1.00 97.25 96 ALA A O 1
ATOM 709 N N . LEU A 1 97 ? 9.922 -2.961 -5.940 1.00 96.25 97 LEU A N 1
ATOM 710 C CA . LEU A 1 97 ? 10.324 -1.711 -6.588 1.00 96.25 97 LEU A CA 1
ATOM 711 C C . LEU A 1 97 ? 11.850 -1.554 -6.610 1.00 96.25 97 LEU A C 1
ATOM 713 O O . LEU A 1 97 ? 12.401 -1.192 -7.645 1.00 96.25 97 LEU A O 1
ATOM 717 N N . ASP A 1 98 ? 12.545 -1.913 -5.529 1.00 96.62 98 ASP A N 1
ATOM 718 C CA . ASP A 1 98 ? 14.011 -1.894 -5.498 1.00 96.62 98 ASP A CA 1
ATOM 719 C C . ASP A 1 98 ? 14.599 -2.872 -6.526 1.00 96.62 98 ASP A C 1
ATOM 721 O O . ASP A 1 98 ? 15.467 -2.493 -7.315 1.00 96.62 98 ASP A O 1
ATOM 725 N N . ARG A 1 99 ? 14.059 -4.097 -6.618 1.00 95.19 99 ARG A N 1
ATOM 726 C CA . ARG A 1 99 ? 14.438 -5.062 -7.672 1.00 95.19 99 ARG A CA 1
ATOM 727 C C . ARG A 1 99 ? 14.140 -4.536 -9.074 1.00 95.19 99 ARG A C 1
ATOM 729 O O . ARG A 1 99 ? 14.878 -4.838 -9.998 1.00 95.19 99 ARG A O 1
ATOM 736 N N . ALA A 1 100 ? 13.084 -3.745 -9.251 1.00 93.19 100 ALA A N 1
ATOM 737 C CA . ALA A 1 100 ? 12.761 -3.137 -10.540 1.00 93.19 100 ALA A CA 1
ATOM 738 C C . ALA A 1 100 ? 13.767 -2.057 -10.974 1.00 93.19 100 ALA A C 1
ATOM 740 O O . ALA A 1 100 ? 13.862 -1.762 -12.167 1.00 93.19 100 ALA A O 1
ATOM 741 N N . THR A 1 101 ? 14.522 -1.479 -10.034 1.00 92.31 101 THR A N 1
ATOM 742 C CA . THR A 1 101 ? 15.637 -0.566 -10.346 1.00 92.31 101 THR A CA 1
ATOM 743 C C . THR A 1 101 ? 16.946 -1.292 -10.648 1.00 92.31 101 THR A C 1
ATOM 745 O O . THR A 1 101 ? 17.838 -0.709 -11.269 1.00 92.31 101 THR A O 1
ATOM 748 N N . ASP A 1 102 ? 17.056 -2.559 -10.249 1.00 91.56 102 ASP A N 1
ATOM 749 C CA . ASP A 1 102 ? 18.183 -3.418 -10.584 1.00 91.56 102 ASP A CA 1
ATOM 750 C C . ASP A 1 102 ? 18.038 -3.933 -12.024 1.00 91.56 102 ASP A C 1
ATOM 752 O O . ASP A 1 102 ? 17.044 -4.558 -12.400 1.00 91.56 102 ASP A O 1
ATOM 756 N N . GLY A 1 103 ? 19.033 -3.629 -12.860 1.00 85.62 103 GLY A N 1
ATOM 757 C CA . GLY A 1 103 ? 18.986 -3.945 -14.286 1.00 85.62 103 GLY A CA 1
ATOM 758 C C . GLY A 1 103 ? 18.952 -5.444 -14.586 1.00 85.62 103 GLY A C 1
ATOM 759 O O . GLY A 1 103 ? 18.300 -5.840 -15.554 1.00 85.62 103 GLY A O 1
ATOM 760 N N . ASP A 1 104 ? 19.603 -6.268 -13.763 1.00 88.94 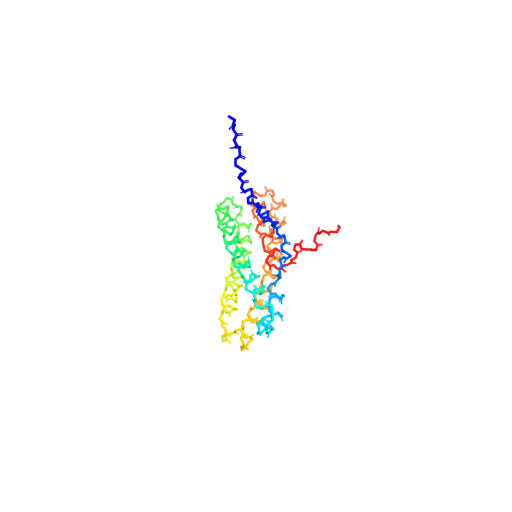104 ASP A N 1
ATOM 761 C CA . ASP A 1 104 ? 19.680 -7.714 -13.972 1.00 88.94 104 ASP A CA 1
ATOM 762 C C . ASP A 1 104 ? 18.370 -8.376 -13.516 1.00 88.94 104 ASP A C 1
ATOM 764 O O . ASP A 1 104 ? 17.766 -9.150 -14.259 1.00 88.94 104 ASP A O 1
ATOM 768 N N . GLU A 1 105 ? 17.853 -8.006 -12.339 1.00 91.00 105 GLU A N 1
ATOM 769 C CA . GLU A 1 105 ? 16.556 -8.491 -11.836 1.00 91.00 105 GLU A CA 1
ATOM 770 C C . GLU A 1 105 ? 15.380 -8.077 -12.740 1.00 91.00 105 GLU A C 1
ATOM 772 O O . GLU A 1 105 ? 14.423 -8.845 -12.917 1.00 91.00 105 GLU A O 1
ATOM 777 N N . ALA A 1 106 ? 15.449 -6.878 -13.329 1.00 87.75 106 ALA A N 1
ATOM 778 C CA . ALA A 1 106 ? 14.478 -6.401 -14.306 1.00 87.75 106 ALA A CA 1
ATOM 779 C C . ALA A 1 106 ? 14.561 -7.178 -15.630 1.00 87.75 106 ALA A C 1
ATOM 781 O O . ALA A 1 106 ? 13.525 -7.588 -16.159 1.00 87.75 106 ALA A O 1
ATOM 782 N N . ALA A 1 107 ? 15.770 -7.413 -16.154 1.00 86.88 107 ALA A N 1
ATOM 783 C CA . ALA A 1 107 ? 15.979 -8.147 -17.403 1.00 86.88 107 ALA A CA 1
ATOM 784 C C . ALA A 1 107 ? 15.598 -9.633 -17.289 1.00 86.88 107 ALA A C 1
ATOM 786 O O . ALA A 1 107 ? 15.010 -10.190 -18.218 1.00 86.88 107 ALA A O 1
ATOM 787 N N . ASP A 1 108 ? 15.862 -10.250 -16.136 1.00 89.19 108 ASP A N 1
ATOM 788 C CA . ASP A 1 108 ? 15.526 -11.648 -15.841 1.00 89.19 108 ASP A CA 1
ATOM 789 C C . ASP A 1 108 ? 14.033 -11.855 -15.517 1.00 89.19 108 ASP A C 1
ATOM 791 O O . ASP A 1 108 ? 13.579 -12.985 -15.324 1.00 89.19 108 ASP A O 1
ATOM 795 N N . GLY A 1 109 ? 13.248 -10.774 -15.426 1.00 89.19 109 GLY A N 1
ATOM 796 C CA . GLY A 1 109 ? 11.809 -10.811 -15.143 1.00 89.19 109 GLY A CA 1
ATOM 797 C C . GLY A 1 109 ? 11.445 -11.093 -13.681 1.00 89.19 109 GLY A C 1
ATOM 798 O O . GLY A 1 109 ? 10.263 -11.102 -13.335 1.00 89.19 109 GLY A O 1
ATOM 799 N N . ARG A 1 110 ? 12.430 -11.271 -12.795 1.00 93.88 110 ARG A N 1
ATOM 800 C CA . ARG A 1 110 ? 12.210 -11.493 -11.356 1.00 93.88 110 ARG A CA 1
ATOM 801 C C . ARG A 1 110 ? 11.575 -10.283 -10.676 1.00 93.88 110 ARG A C 1
ATOM 803 O O . ARG A 1 110 ? 10.688 -10.456 -9.842 1.00 93.88 110 ARG A O 1
ATOM 810 N N . ALA A 1 111 ? 11.954 -9.071 -11.082 1.00 94.62 111 ALA A N 1
ATOM 811 C CA . ALA A 1 111 ? 11.310 -7.848 -10.606 1.00 94.62 111 ALA A CA 1
ATOM 812 C C . ALA A 1 111 ? 9.822 -7.783 -10.996 1.00 94.62 111 ALA A C 1
ATOM 814 O O . ALA A 1 111 ? 8.984 -7.396 -10.185 1.00 94.62 111 ALA A O 1
ATOM 815 N N . ALA A 1 112 ? 9.476 -8.212 -12.215 1.00 94.06 112 ALA A N 1
ATOM 816 C CA . ALA A 1 112 ? 8.092 -8.224 -12.683 1.00 94.06 112 ALA A CA 1
ATOM 817 C C . ALA A 1 112 ? 7.224 -9.213 -11.887 1.00 94.06 112 ALA A C 1
ATOM 819 O O . ALA A 1 112 ? 6.109 -8.869 -11.502 1.00 94.06 112 ALA A O 1
ATOM 820 N N . VAL A 1 113 ? 7.746 -10.409 -11.588 1.00 96.25 113 VAL A N 1
ATOM 821 C CA . VAL A 1 113 ? 7.059 -11.385 -10.721 1.00 96.25 113 VAL A CA 1
ATOM 822 C C . VAL A 1 113 ? 6.851 -10.807 -9.322 1.00 96.25 113 VAL A C 1
ATOM 824 O O . VAL A 1 113 ? 5.726 -10.792 -8.837 1.00 96.25 113 VAL A O 1
ATOM 827 N N . ALA A 1 114 ? 7.898 -10.238 -8.720 1.00 97.50 114 ALA A N 1
ATOM 828 C CA . ALA A 1 114 ? 7.810 -9.651 -7.385 1.00 97.50 114 ALA A CA 1
ATOM 829 C C . ALA A 1 114 ? 6.778 -8.512 -7.294 1.00 97.50 114 ALA A C 1
ATOM 831 O O . ALA A 1 114 ? 6.078 -8.393 -6.295 1.00 97.50 114 ALA A O 1
ATOM 832 N N . LEU A 1 115 ? 6.655 -7.679 -8.333 1.00 96.56 115 LEU A N 1
ATOM 833 C CA . LEU A 1 115 ? 5.648 -6.613 -8.376 1.00 96.56 115 LEU A CA 1
ATOM 834 C C . LEU A 1 115 ? 4.222 -7.154 -8.515 1.00 96.56 115 LEU A C 1
ATOM 836 O O . LEU A 1 115 ? 3.294 -6.581 -7.946 1.00 96.56 115 LEU A O 1
ATOM 840 N N . ALA A 1 116 ? 4.037 -8.244 -9.263 1.00 95.75 116 ALA A N 1
ATOM 841 C CA . ALA A 1 116 ? 2.743 -8.908 -9.369 1.00 95.75 116 ALA A CA 1
ATOM 842 C C . ALA A 1 116 ? 2.334 -9.552 -8.034 1.00 95.75 116 ALA A C 1
ATOM 844 O O . ALA A 1 116 ? 1.190 -9.388 -7.611 1.00 95.75 116 ALA A O 1
ATOM 845 N N . ASP A 1 117 ? 3.269 -10.210 -7.346 1.00 97.31 117 ASP A N 1
ATOM 846 C CA . ASP A 1 117 ? 3.037 -10.793 -6.020 1.00 97.31 117 ASP A CA 1
ATOM 847 C C . ASP A 1 117 ? 2.699 -9.701 -4.991 1.00 97.31 117 ASP A C 1
ATOM 849 O O . ASP A 1 117 ? 1.682 -9.790 -4.300 1.00 97.31 117 ASP A O 1
ATOM 853 N N . ALA A 1 118 ? 3.460 -8.600 -4.983 1.00 97.69 118 ALA A N 1
ATOM 854 C CA . ALA A 1 118 ? 3.182 -7.442 -4.137 1.00 97.69 118 ALA A CA 1
ATOM 855 C C . ALA A 1 118 ? 1.796 -6.827 -4.405 1.00 97.69 118 ALA A C 1
ATOM 857 O O . ALA A 1 118 ? 1.099 -6.437 -3.468 1.00 97.69 118 ALA A O 1
ATOM 858 N N . GLN A 1 119 ? 1.355 -6.757 -5.669 1.00 96.94 119 GLN A N 1
ATOM 859 C CA . GLN A 1 119 ? 0.003 -6.296 -6.002 1.00 96.94 119 GLN A CA 1
ATOM 860 C C . GLN A 1 119 ? -1.065 -7.196 -5.363 1.00 96.94 119 GLN A C 1
ATOM 862 O O . GLN A 1 119 ? -2.026 -6.685 -4.791 1.00 96.94 119 GLN A O 1
ATOM 867 N N . VAL A 1 120 ? -0.897 -8.520 -5.432 1.00 97.31 120 VAL A N 1
ATOM 868 C CA . VAL A 1 120 ? -1.834 -9.480 -4.826 1.00 97.31 120 VAL A CA 1
ATOM 869 C C . VAL A 1 120 ? -1.854 -9.338 -3.302 1.00 97.31 120 VAL A C 1
ATOM 871 O O . VAL A 1 120 ? -2.931 -9.339 -2.701 1.00 97.31 120 VAL A O 1
ATOM 874 N N . ALA A 1 121 ? -0.689 -9.165 -2.673 1.00 98.00 121 ALA A N 1
ATOM 875 C CA . ALA A 1 121 ? -0.591 -8.919 -1.237 1.00 98.00 121 ALA A CA 1
ATOM 876 C C . ALA A 1 121 ? -1.314 -7.621 -0.831 1.00 98.00 121 ALA A C 1
ATOM 878 O O . ALA A 1 121 ? -2.085 -7.617 0.131 1.00 98.00 121 ALA A O 1
ATOM 879 N N . LEU A 1 122 ? -1.141 -6.538 -1.598 1.00 96.94 122 LEU A N 1
ATOM 880 C CA . LEU A 1 122 ? -1.836 -5.266 -1.374 1.00 96.94 122 LEU A CA 1
ATOM 881 C C . LEU A 1 122 ? -3.350 -5.381 -1.579 1.00 96.94 122 LEU A C 1
ATOM 883 O O . LEU A 1 122 ? -4.107 -4.775 -0.824 1.00 96.94 122 LEU A O 1
ATOM 887 N N . ASP A 1 123 ? -3.810 -6.154 -2.565 1.00 96.81 123 ASP A N 1
ATOM 888 C CA . ASP A 1 123 ? -5.236 -6.419 -2.782 1.00 96.81 123 ASP A CA 1
ATOM 889 C C . ASP A 1 123 ? -5.859 -7.132 -1.568 1.00 96.81 123 ASP A C 1
ATOM 891 O O . ASP A 1 123 ? -6.930 -6.740 -1.093 1.00 96.81 123 ASP A O 1
ATOM 895 N N . ALA A 1 124 ? -5.168 -8.139 -1.023 1.00 97.12 124 ALA A N 1
ATOM 896 C CA . ALA A 1 124 ? -5.611 -8.861 0.166 1.00 97.12 124 ALA A CA 1
ATOM 897 C C . ALA A 1 124 ? -5.611 -7.969 1.420 1.00 97.12 124 ALA A C 1
ATOM 899 O O . ALA A 1 124 ? -6.615 -7.916 2.137 1.00 97.12 124 ALA A O 1
ATOM 900 N N . ALA A 1 125 ? -4.523 -7.232 1.658 1.00 98.19 125 ALA A N 1
ATOM 901 C CA . ALA A 1 125 ? -4.403 -6.318 2.791 1.00 98.19 125 ALA A CA 1
ATOM 902 C C . ALA A 1 125 ? -5.435 -5.180 2.717 1.00 98.19 125 ALA A C 1
ATOM 904 O O . ALA A 1 125 ? -6.049 -4.830 3.721 1.00 98.19 125 ALA A O 1
ATOM 905 N N . SER A 1 126 ? -5.702 -4.650 1.519 1.00 97.62 126 SER A N 1
ATOM 906 C CA . SER A 1 126 ? -6.728 -3.626 1.313 1.00 97.62 126 SER A CA 1
ATOM 907 C C . SER A 1 126 ? -8.133 -4.135 1.638 1.00 97.62 126 SER A C 1
ATOM 909 O O . SER A 1 126 ? -8.929 -3.403 2.224 1.00 97.62 126 SER A O 1
ATOM 911 N N . ALA A 1 127 ? -8.460 -5.383 1.293 1.00 97.56 127 ALA A N 1
ATOM 912 C CA . ALA A 1 127 ? -9.753 -5.961 1.653 1.00 97.56 127 ALA A CA 1
ATOM 913 C C . ALA A 1 127 ? -9.923 -6.076 3.178 1.00 97.56 127 ALA A C 1
ATOM 915 O O . ALA A 1 127 ? -10.985 -5.736 3.703 1.00 97.56 127 ALA A O 1
ATOM 916 N N . GLN A 1 128 ? -8.872 -6.498 3.889 1.00 97.81 128 GLN A N 1
ATOM 917 C CA . GLN A 1 128 ? -8.869 -6.551 5.355 1.00 97.81 128 GLN A CA 1
ATOM 918 C C . GLN A 1 128 ? -8.988 -5.153 5.970 1.00 97.81 128 GLN A C 1
ATOM 920 O O . GLN A 1 128 ? -9.799 -4.949 6.871 1.00 97.81 128 GLN A O 1
ATOM 925 N N . LEU A 1 129 ? -8.247 -4.173 5.442 1.00 98.12 129 LEU A N 1
ATOM 926 C CA . LEU A 1 129 ? -8.288 -2.795 5.925 1.00 98.12 129 LEU A CA 1
ATOM 927 C C . LEU A 1 129 ? -9.683 -2.172 5.773 1.00 98.12 129 LEU A C 1
ATOM 929 O O . LEU A 1 129 ? -10.184 -1.562 6.717 1.00 98.12 129 LEU A O 1
ATOM 933 N N . ARG A 1 130 ? -10.344 -2.360 4.622 1.00 97.62 130 ARG A N 1
ATOM 934 C CA . ARG A 1 130 ? -11.734 -1.911 4.415 1.00 97.62 130 ARG A CA 1
ATOM 935 C C . ARG A 1 130 ? -12.674 -2.534 5.442 1.00 97.62 130 ARG A C 1
ATOM 937 O O . ARG A 1 130 ? -13.441 -1.816 6.071 1.00 97.62 130 ARG A O 1
ATOM 944 N N . HIS A 1 131 ? -12.547 -3.840 5.675 1.00 97.25 131 HIS A N 1
ATOM 945 C CA . HIS A 1 131 ? -13.367 -4.538 6.660 1.00 97.25 131 HIS A CA 1
ATOM 946 C C . HIS A 1 131 ? -13.224 -3.955 8.075 1.00 97.25 131 HIS A C 1
ATOM 948 O O . HIS A 1 131 ? -14.229 -3.668 8.720 1.00 97.25 131 HIS A O 1
ATOM 954 N N . VAL A 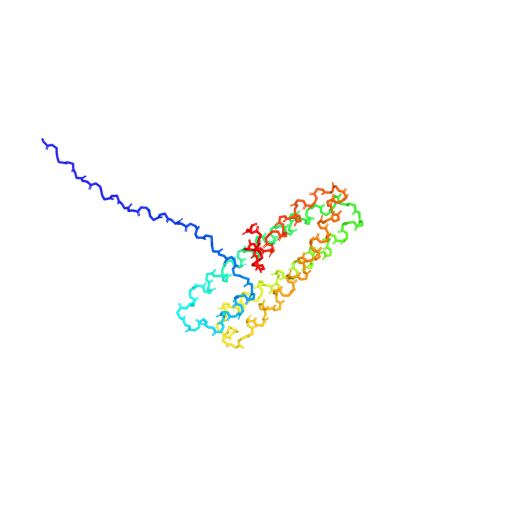1 132 ? -11.996 -3.734 8.557 1.00 97.50 132 VAL A N 1
ATOM 955 C CA . VAL A 1 132 ? -11.790 -3.167 9.905 1.00 97.50 132 VAL A CA 1
ATOM 956 C C . VAL A 1 132 ? -12.138 -1.682 9.985 1.00 97.50 132 VAL A C 1
ATOM 958 O O . VAL A 1 132 ? -12.501 -1.197 11.054 1.00 97.50 132 VAL A O 1
ATOM 961 N N . THR A 1 133 ? -12.072 -0.963 8.861 1.00 97.31 133 THR A N 1
ATOM 962 C CA . THR A 1 133 ? -12.545 0.424 8.765 1.00 97.31 133 THR A CA 1
ATOM 963 C C . THR A 1 133 ? -14.055 0.486 8.980 1.00 97.31 133 THR A C 1
ATOM 965 O O . THR A 1 133 ? -14.510 1.289 9.793 1.00 97.31 133 THR A O 1
ATOM 968 N N . ASP A 1 134 ? -14.816 -0.405 8.335 1.00 96.94 134 ASP A N 1
ATOM 969 C CA . ASP A 1 134 ? -16.268 -0.509 8.524 1.00 96.94 134 ASP A CA 1
ATOM 970 C C . ASP A 1 134 ? -16.611 -0.837 9.989 1.00 96.94 134 ASP A C 1
ATOM 972 O O . ASP A 1 134 ? -17.447 -0.170 10.597 1.00 96.94 134 ASP A O 1
ATOM 976 N N . LEU A 1 135 ? -15.894 -1.790 10.603 1.00 96.00 135 LEU A N 1
ATOM 977 C CA . LEU A 1 135 ? -16.062 -2.127 12.025 1.00 96.00 135 LEU A CA 1
ATOM 978 C C . LEU A 1 135 ? -15.767 -0.939 12.953 1.00 96.00 135 LEU A C 1
ATOM 980 O O . LEU A 1 135 ? -16.497 -0.708 13.919 1.00 96.00 135 LEU A O 1
ATOM 984 N N . ALA A 1 136 ? -14.705 -0.177 12.676 1.00 94.75 136 ALA A N 1
ATOM 985 C CA . ALA A 1 136 ? -14.364 1.014 13.446 1.00 94.75 136 ALA A CA 1
ATOM 986 C C . ALA A 1 136 ? -15.428 2.114 13.295 1.00 94.75 136 ALA A C 1
ATOM 988 O O . ALA A 1 136 ? -15.737 2.803 14.270 1.00 94.75 136 ALA A O 1
ATOM 989 N N . HIS A 1 137 ? -16.017 2.255 12.104 1.00 94.81 137 HIS A N 1
ATOM 990 C CA . HIS A 1 137 ? -17.102 3.200 11.853 1.00 94.81 137 HIS A CA 1
ATOM 991 C C . HIS A 1 137 ? -18.370 2.821 12.627 1.00 94.81 137 HIS A C 1
ATOM 993 O O . HIS A 1 137 ? -18.929 3.658 13.340 1.00 94.81 137 HIS A O 1
ATOM 999 N N . ASP A 1 138 ? -18.767 1.548 12.570 1.00 93.31 138 ASP A N 1
ATOM 1000 C CA . ASP A 1 138 ? -19.917 1.010 13.306 1.00 93.31 138 ASP A CA 1
ATOM 1001 C C . ASP A 1 138 ? -19.744 1.141 14.830 1.00 93.31 138 ASP A C 1
ATOM 1003 O O . ASP A 1 138 ? -20.713 1.370 15.560 1.00 93.31 138 ASP A O 1
ATOM 1007 N N . ALA A 1 139 ? -18.503 1.046 15.317 1.00 91.00 139 ALA A N 1
ATOM 1008 C CA . ALA A 1 139 ? -18.154 1.254 16.720 1.00 91.00 139 ALA A CA 1
ATOM 1009 C C . ALA A 1 139 ? -18.050 2.740 17.129 1.00 91.00 139 ALA A C 1
ATOM 1011 O O . ALA A 1 139 ? -17.963 3.035 18.322 1.00 91.00 139 ALA A O 1
ATOM 1012 N N . GLY A 1 140 ? -18.066 3.679 16.176 1.00 88.69 140 GLY A N 1
ATOM 1013 C CA . GLY A 1 140 ? -17.880 5.111 16.433 1.00 88.69 140 GLY A CA 1
ATOM 1014 C C . GLY A 1 140 ? -16.460 5.481 16.877 1.00 88.69 140 GLY A C 1
ATOM 1015 O O . GLY A 1 140 ? -16.273 6.454 17.611 1.00 88.69 140 GLY A O 1
ATOM 1016 N N . GLU A 1 141 ? -15.463 4.699 16.467 1.00 90.00 141 GLU A N 1
ATOM 1017 C CA . GLU A 1 141 ? -14.076 4.827 16.908 1.00 90.00 141 GLU A CA 1
ATOM 1018 C C . GLU A 1 141 ? -13.299 5.823 16.042 1.00 90.00 141 GLU A C 1
ATOM 1020 O O . GLU A 1 141 ? -13.337 5.795 14.810 1.00 90.00 141 GLU A O 1
ATOM 1025 N N . GLY A 1 142 ? -12.527 6.699 16.692 1.00 87.69 142 GLY A N 1
ATOM 1026 C CA . GLY A 1 142 ? -11.788 7.770 16.009 1.00 87.69 142 GLY A CA 1
ATOM 1027 C C . GLY A 1 142 ? -10.722 7.279 15.021 1.00 87.69 142 GLY A C 1
ATOM 1028 O O . GLY A 1 142 ? -10.291 8.048 14.160 1.00 87.69 142 GLY A O 1
ATOM 1029 N N . VAL A 1 143 ? -10.325 6.005 15.115 1.00 94.19 143 VAL A N 1
ATOM 1030 C CA . VAL A 1 143 ? -9.341 5.374 14.223 1.00 94.19 143 VAL A CA 1
ATOM 1031 C C . VAL A 1 143 ? -9.841 5.220 12.789 1.00 94.19 143 VAL A C 1
ATOM 1033 O O . VAL A 1 143 ? -9.022 5.208 11.874 1.00 94.19 143 VAL A O 1
ATOM 1036 N N . ALA A 1 144 ? -11.162 5.194 12.565 1.00 94.12 144 ALA A N 1
ATOM 1037 C CA . ALA A 1 144 ? -11.750 5.019 11.236 1.00 94.12 144 ALA A CA 1
ATOM 1038 C C . ALA A 1 144 ? -11.201 6.031 10.213 1.00 94.12 144 ALA A C 1
ATOM 1040 O O . ALA A 1 144 ? -10.787 5.645 9.127 1.00 94.12 144 ALA A O 1
ATOM 1041 N N . VAL A 1 145 ? -11.062 7.306 10.593 1.00 94.12 145 VAL A N 1
ATOM 1042 C CA . VAL A 1 145 ? -10.529 8.361 9.707 1.00 94.12 145 VAL A CA 1
ATOM 1043 C C . VAL A 1 145 ? -9.066 8.107 9.318 1.00 94.12 145 VAL A C 1
ATOM 1045 O O . VAL A 1 145 ? -8.648 8.410 8.199 1.00 94.12 145 VAL A O 1
ATOM 1048 N N . ALA A 1 146 ? -8.261 7.568 10.237 1.00 95.75 146 ALA A N 1
ATOM 1049 C CA . ALA A 1 146 ? -6.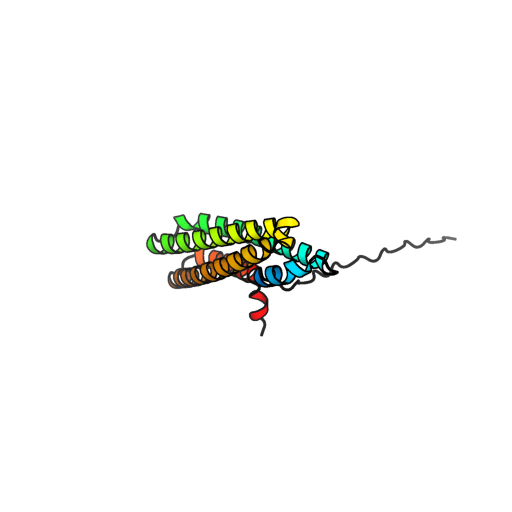873 7.220 9.945 1.00 95.75 146 ALA A CA 1
ATOM 1050 C C . ALA A 1 146 ? -6.792 6.005 9.005 1.00 95.75 146 ALA A C 1
ATOM 1052 O O . ALA A 1 146 ? -5.988 6.016 8.073 1.00 95.75 146 ALA A O 1
ATOM 1053 N N . LEU A 1 147 ? -7.663 5.008 9.199 1.00 97.69 147 LEU A N 1
ATOM 1054 C CA . LEU A 1 147 ? -7.755 3.825 8.339 1.00 97.69 147 LEU A CA 1
ATOM 1055 C C . LEU A 1 147 ? -8.257 4.172 6.930 1.00 97.69 147 LEU A C 1
ATOM 1057 O O . LEU A 1 147 ? -7.682 3.701 5.956 1.00 97.69 147 LEU A O 1
ATOM 1061 N N . GLU A 1 148 ? -9.248 5.058 6.795 1.00 96.81 148 GLU A N 1
ATOM 1062 C CA . GLU A 1 148 ? -9.736 5.559 5.499 1.00 96.81 148 GLU A CA 1
ATOM 1063 C C . GLU A 1 148 ? -8.631 6.261 4.703 1.00 96.81 148 GLU A C 1
ATOM 1065 O O . GLU A 1 148 ? -8.483 6.068 3.494 1.00 96.81 148 GLU A O 1
ATOM 1070 N N . ARG A 1 149 ? -7.824 7.077 5.387 1.00 96.19 149 ARG A N 1
ATOM 1071 C CA . ARG A 1 149 ? -6.690 7.767 4.770 1.00 96.19 149 ARG A CA 1
ATOM 1072 C C . ARG A 1 149 ? -5.613 6.778 4.313 1.00 96.19 149 ARG A C 1
ATOM 1074 O O . ARG A 1 149 ? -5.149 6.883 3.178 1.00 96.19 149 ARG A O 1
ATOM 1081 N N . LEU A 1 150 ? -5.264 5.812 5.163 1.00 97.75 150 LEU A N 1
ATOM 1082 C CA . LEU A 1 150 ? -4.344 4.725 4.822 1.00 97.75 150 LEU A CA 1
ATOM 1083 C C . LEU A 1 150 ? -4.858 3.937 3.603 1.00 97.75 150 LEU A C 1
ATOM 1085 O O . LEU A 1 150 ? -4.121 3.709 2.644 1.00 97.75 150 LEU A O 1
ATOM 1089 N N . GLN A 1 151 ? -6.147 3.602 3.602 1.00 97.56 151 GLN A N 1
ATOM 1090 C CA . GLN A 1 151 ? -6.831 2.900 2.521 1.00 97.56 151 GLN A CA 1
ATOM 1091 C C . GLN A 1 151 ? -6.758 3.678 1.200 1.00 97.56 151 GLN A C 1
ATOM 1093 O O . GLN A 1 151 ? -6.435 3.095 0.167 1.00 97.56 151 GLN A O 1
ATOM 1098 N N . ALA A 1 152 ? -6.971 4.997 1.221 1.00 94.88 152 ALA A N 1
ATOM 1099 C CA . ALA A 1 152 ? -6.858 5.830 0.025 1.00 94.88 152 ALA A CA 1
ATOM 1100 C C . ALA A 1 152 ? -5.444 5.795 -0.580 1.00 94.88 152 ALA A C 1
ATOM 1102 O O . ALA A 1 152 ? -5.289 5.719 -1.799 1.00 94.88 152 ALA A O 1
ATOM 1103 N N . HIS A 1 153 ? -4.405 5.818 0.254 1.00 95.38 153 HIS A N 1
ATOM 1104 C CA . HIS A 1 153 ? -3.020 5.733 -0.204 1.00 95.38 153 HIS A CA 1
ATOM 1105 C C . HIS A 1 153 ? -2.642 4.343 -0.736 1.00 95.38 153 HIS A C 1
ATOM 1107 O O . HIS A 1 153 ? -1.901 4.250 -1.717 1.00 95.38 153 HIS A O 1
ATOM 1113 N N . ILE A 1 154 ? -3.183 3.271 -0.158 1.00 95.31 154 ILE A N 1
ATOM 1114 C CA . ILE A 1 154 ? -3.048 1.915 -0.709 1.00 95.31 154 ILE A CA 1
ATOM 1115 C C . ILE A 1 154 ? -3.747 1.818 -2.069 1.00 95.31 154 ILE A C 1
ATOM 1117 O O . ILE A 1 154 ? -3.183 1.270 -3.014 1.00 95.31 154 ILE A O 1
ATOM 1121 N N . ASP A 1 155 ? -4.935 2.404 -2.214 1.00 94.19 155 ASP A N 1
ATOM 1122 C CA . ASP A 1 155 ? -5.667 2.406 -3.482 1.00 94.19 155 ASP A CA 1
ATOM 1123 C C . ASP A 1 155 ? -4.945 3.193 -4.581 1.00 94.19 155 ASP A C 1
ATOM 1125 O O . ASP A 1 155 ? -5.033 2.823 -5.754 1.00 94.19 155 ASP A O 1
ATOM 1129 N N . VAL A 1 156 ? -4.193 4.244 -4.230 1.00 92.19 156 VAL A N 1
ATOM 1130 C CA . VAL A 1 156 ? -3.287 4.920 -5.175 1.00 92.19 156 VAL A CA 1
ATOM 1131 C C . VAL A 1 156 ? -2.217 3.944 -5.653 1.00 92.19 156 VAL A C 1
ATOM 1133 O O . VAL A 1 156 ? -2.070 3.768 -6.859 1.00 92.19 156 VAL A O 1
ATOM 1136 N N . LEU A 1 157 ? -1.516 3.271 -4.736 1.00 93.00 157 LEU A N 1
ATOM 1137 C CA . LEU A 1 157 ? -0.449 2.325 -5.082 1.00 93.00 157 LEU A CA 1
ATOM 1138 C C . LEU A 1 157 ? -0.960 1.151 -5.935 1.00 93.00 157 LEU A C 1
ATOM 1140 O O . LEU A 1 157 ? -0.295 0.706 -6.868 1.00 93.00 157 LEU A O 1
ATOM 1144 N N . ARG A 1 158 ? -2.180 0.684 -5.654 1.00 92.81 158 ARG A N 1
ATOM 1145 C CA . ARG A 1 158 ? -2.864 -0.377 -6.408 1.00 92.81 158 ARG A CA 1
ATOM 1146 C C . ARG A 1 158 ? -3.430 0.101 -7.751 1.00 92.81 158 ARG A C 1
ATOM 1148 O O . ARG A 1 158 ? -3.908 -0.724 -8.526 1.00 92.81 158 ARG A O 1
ATOM 1155 N N . GLY A 1 159 ? -3.394 1.404 -8.042 1.00 88.94 159 GLY A N 1
ATOM 1156 C CA . GLY A 1 159 ? -3.959 2.007 -9.253 1.00 88.94 159 GLY A CA 1
ATOM 1157 C C . GLY A 1 159 ? -5.496 2.033 -9.298 1.00 88.94 159 GLY A C 1
ATOM 1158 O O . GLY A 1 159 ? -6.079 2.189 -10.372 1.00 88.94 159 GLY A O 1
ATOM 1159 N N . GLU A 1 160 ? -6.181 1.891 -8.159 1.00 80.75 160 GLU A N 1
ATOM 1160 C CA . GLU A 1 160 ? -7.652 1.880 -8.077 1.00 80.75 160 GLU A CA 1
ATOM 1161 C C . GLU A 1 160 ? -8.279 3.284 -8.040 1.00 80.75 160 GLU A C 1
ATOM 1163 O O . GLU A 1 160 ? -9.457 3.445 -8.367 1.00 80.75 160 GLU A O 1
ATOM 1168 N N . THR A 1 161 ? -7.503 4.334 -7.757 1.00 59.78 161 THR A N 1
ATOM 1169 C CA . THR A 1 161 ? -8.012 5.720 -7.683 1.00 59.78 161 THR A CA 1
ATOM 1170 C C . THR A 1 161 ? -8.532 6.286 -9.003 1.00 59.78 161 THR A C 1
ATOM 1172 O O . THR A 1 161 ? -9.293 7.252 -8.999 1.00 59.78 161 THR A O 1
ATOM 1175 N N . SER A 1 162 ? -8.205 5.659 -10.137 1.00 47.97 162 SER A N 1
ATOM 1176 C CA . SER A 1 162 ? -8.742 6.045 -11.450 1.00 47.97 162 SER A CA 1
ATOM 1177 C C . SER A 1 162 ? -10.152 5.494 -11.728 1.00 47.97 162 SER A C 1
ATOM 1179 O O . SER A 1 162 ? -10.787 5.929 -12.685 1.00 47.97 162 SER A O 1
ATOM 1181 N N . ARG A 1 163 ? -10.678 4.561 -10.914 1.00 45.62 163 ARG A N 1
ATOM 1182 C CA . ARG A 1 163 ? -12.021 3.966 -11.103 1.00 45.62 163 ARG A CA 1
ATOM 1183 C C . ARG A 1 163 ? -13.148 4.656 -10.327 1.00 45.62 163 ARG A C 1
ATOM 1185 O O . ARG A 1 163 ? -14.307 4.409 -10.638 1.00 45.62 163 ARG A O 1
ATOM 1192 N N . ALA A 1 164 ? -12.831 5.524 -9.368 1.00 39.34 164 ALA A N 1
ATOM 1193 C CA . ALA A 1 164 ? -13.820 6.224 -8.538 1.00 39.34 164 ALA A CA 1
ATOM 1194 C C . ALA A 1 164 ? -14.305 7.569 -9.125 1.00 39.34 164 ALA A C 1
ATOM 1196 O O . ALA A 1 164 ? -15.077 8.280 -8.488 1.00 39.34 164 ALA A O 1
ATOM 1197 N N . GLY A 1 165 ? -13.856 7.934 -10.330 1.00 37.34 165 GLY A N 1
ATOM 1198 C CA . GLY A 1 165 ? -14.316 9.116 -11.061 1.00 37.34 165 GLY A CA 1
ATOM 1199 C C . GLY A 1 165 ? -15.212 8.740 -12.237 1.00 37.34 165 GLY A C 1
ATOM 1200 O O . GLY A 1 165 ? -14.762 8.822 -13.380 1.00 37.34 165 GLY A O 1
ATOM 1201 N N . VAL A 1 166 ? -16.453 8.326 -11.962 1.00 33.22 166 VAL A N 1
ATOM 1202 C CA . VAL A 1 166 ? -17.541 8.241 -12.955 1.00 33.22 166 VAL A CA 1
ATOM 1203 C C . VAL A 1 166 ? -18.778 8.923 -12.397 1.00 33.22 166 VAL A C 1
ATOM 1205 O O . VAL A 1 166 ? -19.131 8.610 -11.239 1.00 33.22 166 VAL A O 1
#

Organism: NCBI:txid3163031

Radius of gyration: 20.95 Å; chains: 1; bounding box: 40×73×49 Å